Protein AF-A0A0C9UN96-F1 (afdb_monomer)

Mean predicted aligned error: 14.46 Å

Foldseek 3Di:
DDDDDDDDDPPPVLLPLVSVLVVQLVVVCVVVDPPDPVVCVVSSVVSSVPDDPVVSVVSNVSNVLVCVLPVCPDDDFANEDPVLSVQQVVPDPDSPDSDHNVVSVVVVVVVVVVVVVVVVPDPPPDDDDDDDDDDDDD

Organism: Sphaerobolus stellatus (strain SS14) (NCBI:txid990650)

Radius of gyration: 23.02 Å; Cα contacts (8 Å, |Δi|>4): 69; chains: 1; bounding box: 72×44×50 Å

Structure (mmCIF, N/CA/C/O backbone):
data_AF-A0A0C9UN96-F1
#
_entry.id   AF-A0A0C9UN96-F1
#
loop_
_atom_site.group_PDB
_atom_site.id
_atom_site.type_symbol
_atom_site.label_atom_id
_atom_site.label_alt_id
_atom_site.label_comp_id
_atom_site.label_asym_id
_atom_site.label_entity_id
_atom_site.label_seq_id
_atom_site.pdbx_PDB_ins_code
_atom_site.Cartn_x
_atom_site.Cartn_y
_atom_site.Cartn_z
_atom_site.occupancy
_atom_site.B_iso_or_equiv
_atom_site.auth_seq_id
_atom_site.auth_comp_id
_atom_site.auth_asym_id
_atom_site.auth_atom_id
_atom_site.pdbx_PDB_model_num
ATOM 1 N N . LYS A 1 1 ? -27.060 -13.828 -6.734 1.00 53.88 1 LYS A N 1
ATOM 2 C CA . LYS A 1 1 ? -25.833 -14.666 -6.722 1.00 53.88 1 LYS A CA 1
ATOM 3 C C . LYS A 1 1 ? -25.112 -14.444 -8.045 1.00 53.88 1 LYS A C 1
ATOM 5 O O . LYS A 1 1 ? -25.730 -14.667 -9.072 1.00 53.88 1 LYS A O 1
ATOM 10 N N . GLY A 1 2 ? -23.883 -13.931 -8.007 1.00 81.44 2 GLY A N 1
ATOM 11 C CA . GLY A 1 2 ? -23.118 -13.503 -9.188 1.00 81.44 2 GLY A CA 1
ATOM 12 C C . GLY A 1 2 ? -21.953 -12.604 -8.773 1.00 81.44 2 GLY A C 1
ATOM 13 O O . GLY A 1 2 ? -21.868 -11.463 -9.210 1.00 81.44 2 GLY A O 1
ATOM 14 N N . HIS A 1 3 ? -21.137 -13.067 -7.821 1.00 85.25 3 HIS A N 1
ATOM 15 C CA . HIS A 1 3 ? -20.022 -12.273 -7.306 1.00 85.25 3 HIS A CA 1
ATOM 16 C C . HIS A 1 3 ? -18.851 -12.333 -8.284 1.00 85.25 3 HIS A C 1
ATOM 18 O O . HIS A 1 3 ? -18.485 -13.409 -8.753 1.00 85.25 3 HIS A O 1
ATOM 24 N N . ILE A 1 4 ? -18.267 -11.173 -8.570 1.00 84.62 4 ILE A N 1
ATOM 25 C CA . ILE A 1 4 ? -17.036 -11.072 -9.346 1.00 84.62 4 ILE A CA 1
ATOM 26 C C . ILE A 1 4 ? -15.880 -11.309 -8.375 1.00 84.62 4 ILE A C 1
ATOM 28 O O . ILE A 1 4 ? -15.676 -10.524 -7.450 1.00 84.62 4 ILE A O 1
ATOM 32 N N . CYS A 1 5 ? -15.147 -12.403 -8.569 1.00 83.62 5 CYS A N 1
ATOM 33 C CA . CYS A 1 5 ? -13.956 -12.713 -7.786 1.00 83.62 5 CYS A CA 1
ATOM 34 C C . CYS A 1 5 ? -12.713 -12.166 -8.491 1.00 83.62 5 CYS A C 1
ATOM 36 O O . CYS A 1 5 ? -12.473 -12.468 -9.660 1.00 83.62 5 CYS A O 1
ATOM 38 N N . LEU A 1 6 ? -11.913 -11.385 -7.767 1.00 78.50 6 LEU A N 1
ATOM 39 C CA . LEU A 1 6 ? -10.596 -10.936 -8.211 1.00 78.50 6 LEU A CA 1
ATOM 40 C C . LEU A 1 6 ? -9.548 -11.941 -7.725 1.00 78.50 6 LEU A C 1
ATOM 42 O O . LEU A 1 6 ? -9.416 -12.166 -6.524 1.00 78.50 6 LEU A O 1
ATOM 46 N N . PHE A 1 7 ? -8.806 -12.548 -8.651 1.00 80.94 7 PHE A N 1
ATOM 47 C CA . PHE A 1 7 ? -7.695 -13.437 -8.317 1.00 80.94 7 PHE A CA 1
ATOM 48 C C . PHE A 1 7 ? -6.406 -12.622 -8.209 1.00 80.94 7 PHE A C 1
ATOM 50 O O . PHE A 1 7 ? -5.929 -12.075 -9.202 1.00 80.94 7 PHE A O 1
ATOM 57 N N . LEU A 1 8 ? -5.855 -12.533 -6.998 1.00 78.31 8 LEU A N 1
ATOM 58 C CA . LEU A 1 8 ? -4.610 -11.816 -6.733 1.00 78.31 8 LEU A CA 1
ATOM 59 C C . LEU A 1 8 ? -3.406 -12.779 -6.751 1.00 78.31 8 LEU A C 1
ATOM 61 O O . LEU A 1 8 ? -3.513 -13.899 -6.241 1.00 78.31 8 LEU A O 1
ATOM 65 N N . PRO A 1 9 ? -2.253 -12.370 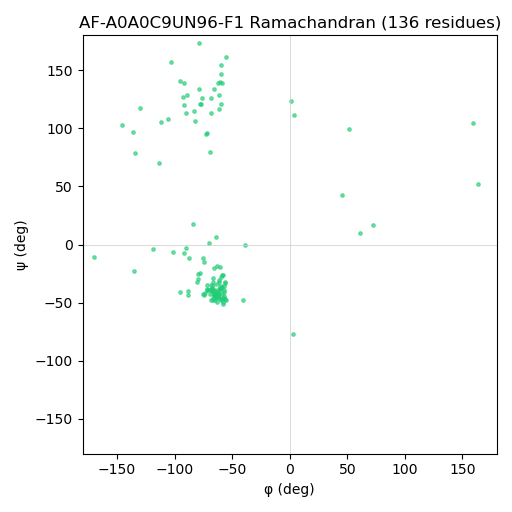-7.311 1.00 73.69 9 PRO A N 1
ATOM 66 C CA . PRO A 1 9 ? -1.033 -13.171 -7.292 1.00 73.69 9 PRO A CA 1
ATOM 67 C C . PRO A 1 9 ? -0.545 -13.471 -5.869 1.00 73.69 9 PRO A C 1
ATOM 69 O O . PRO A 1 9 ? -0.537 -12.608 -4.989 1.00 73.69 9 PRO A O 1
ATOM 72 N N . LYS A 1 10 ? -0.080 -14.703 -5.645 1.00 74.75 10 LYS A N 1
ATOM 73 C CA . LYS A 1 10 ? 0.450 -15.131 -4.345 1.00 74.75 10 LYS A CA 1
ATOM 74 C C . LYS A 1 10 ? 1.741 -14.363 -4.018 1.00 74.75 10 LYS A C 1
ATOM 76 O O . LYS A 1 10 ? 2.630 -14.302 -4.857 1.00 74.75 10 LYS A O 1
ATOM 81 N N . PHE A 1 11 ? 1.850 -13.852 -2.787 1.00 76.94 11 PHE A N 1
ATOM 82 C CA . PHE A 1 11 ? 2.995 -13.083 -2.254 1.00 76.94 11 PHE A CA 1
ATOM 83 C C . PHE A 1 11 ? 3.180 -11.653 -2.785 1.00 76.94 11 PHE A C 1
ATOM 85 O O . PHE A 1 11 ? 4.234 -11.062 -2.564 1.00 76.94 11 PHE A O 1
ATOM 92 N N . HIS A 1 12 ? 2.151 -11.072 -3.401 1.00 75.06 12 HIS A N 1
ATOM 93 C CA . HIS A 1 12 ? 2.162 -9.681 -3.853 1.00 75.06 12 HIS A CA 1
ATOM 94 C C . HIS A 1 12 ? 1.159 -8.838 -3.060 1.00 75.06 12 HIS A C 1
ATOM 96 O O . HIS A 1 12 ? 0.118 -8.436 -3.578 1.00 75.06 12 HIS A O 1
ATOM 102 N N . CYS A 1 13 ? 1.443 -8.585 -1.778 1.00 78.94 13 CYS A N 1
ATOM 103 C CA . CYS A 1 13 ? 0.556 -7.786 -0.921 1.00 78.94 13 CYS A CA 1
ATOM 104 C C . CYS A 1 13 ? 0.406 -6.333 -1.407 1.00 78.94 13 CYS A C 1
ATOM 106 O O . CYS A 1 13 ? -0.572 -5.669 -1.080 1.00 78.94 13 CYS A O 1
ATOM 108 N N . GLU A 1 14 ? 1.314 -5.841 -2.255 1.00 79.19 14 GLU A N 1
ATOM 109 C CA . GLU A 1 14 ? 1.184 -4.554 -2.942 1.00 79.19 14 GLU A CA 1
ATOM 110 C C . GLU A 1 14 ? 0.021 -4.503 -3.946 1.00 79.19 14 GLU A C 1
ATOM 112 O O . GLU A 1 14 ? -0.439 -3.412 -4.299 1.00 79.19 14 GLU A O 1
ATOM 117 N N . LEU A 1 15 ? -0.452 -5.670 -4.397 1.00 82.69 15 LEU A N 1
ATOM 118 C CA . LEU A 1 15 ? -1.588 -5.823 -5.302 1.00 82.69 15 LEU A CA 1
ATOM 119 C C . LEU A 1 15 ? -2.923 -5.962 -4.570 1.00 82.69 15 LEU A C 1
ATOM 121 O O . LEU A 1 15 ? -3.956 -5.994 -5.232 1.00 82.69 15 LEU A O 1
ATOM 125 N N . ASP A 1 16 ? -2.929 -5.994 -3.237 1.00 87.94 16 ASP A N 1
ATOM 126 C CA . ASP A 1 16 ? -4.154 -6.082 -2.451 1.00 87.94 16 ASP A CA 1
ATOM 127 C C . ASP A 1 16 ? -4.484 -4.732 -1.783 1.00 87.94 16 ASP A C 1
ATOM 129 O O . ASP A 1 16 ? -3.812 -4.319 -0.830 1.00 87.94 16 ASP A O 1
ATOM 133 N N . PRO A 1 17 ? -5.521 -4.008 -2.251 1.00 86.88 17 PRO A N 1
ATOM 134 C CA . PRO A 1 17 ? -5.939 -2.758 -1.627 1.00 86.88 17 PRO A CA 1
ATOM 135 C C . PRO A 1 17 ? -6.320 -2.919 -0.148 1.00 86.88 17 PRO A C 1
ATOM 137 O O . PRO A 1 17 ? -6.199 -1.947 0.603 1.00 86.88 17 PRO A O 1
ATOM 140 N N . ILE A 1 18 ? -6.762 -4.107 0.292 1.00 89.94 18 ILE A N 1
ATOM 141 C CA . ILE A 1 18 ? -7.176 -4.322 1.686 1.00 89.94 18 ILE A CA 1
ATOM 142 C C . ILE A 1 18 ? -5.986 -4.257 2.643 1.00 89.94 18 ILE A C 1
ATOM 144 O O . ILE A 1 18 ? -6.109 -3.699 3.732 1.00 89.94 18 ILE A O 1
ATOM 148 N N . GLU A 1 19 ? -4.812 -4.726 2.213 1.00 91.06 19 GLU A N 1
ATOM 149 C CA . GLU A 1 19 ? -3.581 -4.673 3.004 1.00 91.06 19 GLU A CA 1
ATOM 150 C C . GLU A 1 19 ? -3.127 -3.221 3.208 1.00 91.06 19 GLU A C 1
ATOM 152 O O . GLU A 1 19 ? -2.625 -2.858 4.272 1.00 91.06 19 GLU A O 1
ATOM 157 N N . MET A 1 20 ? -3.383 -2.336 2.235 1.00 90.31 20 MET A N 1
ATOM 158 C CA . MET A 1 20 ? -3.113 -0.901 2.390 1.00 90.31 20 MET A CA 1
ATOM 159 C C . MET A 1 20 ? -4.054 -0.232 3.395 1.00 90.31 20 MET A C 1
ATOM 161 O O . MET A 1 20 ? -3.604 0.572 4.215 1.00 90.31 20 MET A O 1
ATOM 165 N N . VAL A 1 21 ? -5.348 -0.562 3.347 1.00 91.50 21 VAL A N 1
ATOM 166 C CA . VAL A 1 21 ? -6.334 -0.063 4.321 1.00 91.50 21 VAL A CA 1
ATOM 167 C C . VAL A 1 21 ? -5.981 -0.557 5.719 1.00 91.50 21 VAL A C 1
ATOM 169 O O . VAL A 1 21 ? -5.948 0.229 6.665 1.00 91.50 21 VAL A O 1
ATOM 172 N N . ARG A 1 22 ? -5.631 -1.838 5.839 1.00 90.38 22 ARG A N 1
ATOM 173 C CA . ARG A 1 22 ? -5.183 -2.440 7.089 1.00 90.38 22 ARG A CA 1
ATOM 174 C C . ARG A 1 22 ? -3.934 -1.750 7.636 1.00 90.38 22 ARG A C 1
ATOM 176 O O . ARG A 1 22 ? -3.928 -1.373 8.802 1.00 90.38 22 ARG A O 1
ATOM 183 N N . GLY A 1 23 ? -2.918 -1.515 6.807 1.00 90.69 23 GLY A N 1
ATOM 184 C CA . GLY A 1 23 ? -1.712 -0.789 7.216 1.00 90.69 23 GLY A CA 1
ATOM 185 C C . GLY A 1 23 ? -2.007 0.640 7.687 1.00 90.69 23 GLY A C 1
ATOM 186 O O . GLY A 1 23 ? -1.429 1.101 8.669 1.00 90.69 23 GLY A O 1
ATOM 187 N N . CYS A 1 24 ? -2.957 1.330 7.045 1.00 89.50 24 CYS A N 1
ATOM 188 C CA . CYS A 1 24 ? -3.427 2.642 7.495 1.00 89.50 24 CYS A CA 1
ATOM 189 C C . CYS A 1 24 ? -4.104 2.564 8.872 1.00 89.50 24 CYS A C 1
ATOM 191 O O . CYS A 1 24 ? -3.844 3.400 9.738 1.00 89.50 24 CYS A O 1
ATOM 193 N N . ALA A 1 25 ? -4.936 1.546 9.096 1.00 89.25 25 ALA A N 1
ATOM 194 C CA . ALA A 1 25 ? -5.604 1.337 10.375 1.00 89.25 25 ALA A CA 1
ATOM 195 C C . ALA A 1 25 ? -4.617 0.963 11.492 1.00 89.25 25 ALA A C 1
ATOM 197 O O . ALA A 1 25 ? -4.724 1.460 12.610 1.00 89.25 25 ALA A O 1
ATOM 198 N N . GLU A 1 26 ? -3.616 0.134 11.195 1.00 88.31 26 GLU A N 1
ATOM 199 C CA . GLU A 1 26 ? -2.547 -0.213 12.135 1.00 88.31 26 GLU A CA 1
ATOM 200 C C . GLU A 1 26 ? -1.685 1.005 12.488 1.00 88.31 26 GLU A C 1
ATOM 202 O O . GLU A 1 26 ? -1.342 1.189 13.659 1.00 88.31 26 GLU A O 1
ATOM 207 N N . TYR A 1 27 ? -1.402 1.875 11.514 1.00 89.69 27 TYR A N 1
ATOM 208 C CA . TYR A 1 27 ? -0.731 3.150 11.756 1.00 89.69 27 TYR A CA 1
ATOM 209 C C . TYR A 1 27 ? -1.569 4.065 12.657 1.00 89.69 27 TYR A C 1
ATOM 211 O O . TYR A 1 27 ? -1.068 4.520 13.684 1.00 89.69 27 TYR A O 1
ATOM 219 N N . GLY A 1 28 ? -2.857 4.256 12.349 1.00 87.81 28 GLY A N 1
ATOM 220 C CA . GLY A 1 28 ? -3.775 5.023 13.197 1.00 87.81 28 GLY A CA 1
ATOM 221 C C . GLY A 1 28 ? -3.858 4.459 14.616 1.00 87.81 28 GLY A C 1
ATOM 222 O O . GLY A 1 28 ? -3.781 5.203 15.591 1.00 87.81 28 GLY A O 1
ATOM 223 N N . ARG A 1 29 ? -3.890 3.128 14.749 1.00 87.38 29 ARG A N 1
ATOM 224 C CA . ARG A 1 29 ? -3.852 2.458 16.051 1.00 87.38 29 ARG A CA 1
ATOM 225 C C . ARG A 1 29 ? -2.563 2.791 16.785 1.00 87.38 29 ARG A C 1
ATOM 227 O O . ARG A 1 29 ? -2.636 3.114 17.959 1.00 87.38 29 ARG A O 1
ATOM 234 N N . SER A 1 30 ? -1.403 2.734 16.129 1.00 87.19 30 SER A N 1
ATOM 235 C CA . SER A 1 30 ? -0.106 3.005 16.770 1.00 87.19 30 SER A CA 1
ATOM 236 C C . SER A 1 30 ? 0.001 4.411 17.367 1.00 87.19 30 SER A C 1
ATOM 238 O O . SER A 1 30 ? 0.691 4.584 18.366 1.00 87.19 30 SER A O 1
ATOM 240 N N . LEU A 1 31 ? -0.723 5.386 16.808 1.00 87.31 31 LEU A N 1
ATOM 241 C CA . LEU A 1 31 ? -0.740 6.766 17.296 1.00 87.31 31 LEU A CA 1
ATOM 242 C C . LEU A 1 31 ? -1.620 6.963 18.540 1.00 87.31 31 LEU A C 1
ATOM 244 O O . LEU A 1 31 ? -1.397 7.906 19.290 1.00 87.31 31 LEU A O 1
ATOM 248 N N . VAL A 1 32 ? -2.619 6.099 18.751 1.00 83.56 32 VAL A N 1
ATOM 249 C CA . VAL A 1 32 ? -3.671 6.269 19.779 1.00 83.56 32 VAL A CA 1
ATOM 250 C C . VAL A 1 32 ? -3.662 5.129 20.818 1.00 83.56 32 VAL A C 1
ATOM 252 O O . VAL A 1 32 ? -4.437 5.114 21.765 1.00 83.56 32 VAL A O 1
ATOM 255 N N . SER A 1 33 ? -2.807 4.121 20.640 1.00 79.25 33 SER A N 1
ATOM 256 C CA . SER A 1 33 ? -2.858 2.854 21.377 1.00 79.25 33 SER A CA 1
ATOM 257 C C . SER A 1 33 ? -2.066 2.856 22.684 1.00 79.25 33 SER A C 1
ATOM 259 O O . SER A 1 33 ? -0.844 2.956 22.658 1.00 79.25 33 SER A O 1
ATOM 261 N N . ASP A 1 34 ? -2.727 2.446 23.768 1.00 81.12 34 ASP A N 1
ATOM 262 C CA . ASP A 1 34 ? -2.107 2.098 25.062 1.00 81.12 34 ASP A CA 1
ATOM 263 C C . ASP A 1 34 ? -1.572 0.646 25.143 1.00 81.12 34 ASP A C 1
ATOM 265 O O . ASP A 1 34 ? -1.412 0.088 26.228 1.00 81.12 34 ASP A O 1
ATOM 269 N N . ALA A 1 35 ? -1.379 -0.026 24.003 1.00 78.19 35 ALA A N 1
ATOM 270 C CA . ALA A 1 35 ? -0.915 -1.419 23.872 1.00 78.19 35 ALA A CA 1
ATOM 271 C C . ALA A 1 35 ? -1.812 -2.501 24.525 1.00 78.19 35 ALA A C 1
ATOM 273 O O . ALA A 1 35 ? -1.445 -3.675 24.565 1.00 78.19 35 ALA A O 1
ATOM 274 N N . LYS A 1 36 ? -3.021 -2.144 24.978 1.00 88.81 36 LYS A N 1
ATOM 275 C CA . LYS A 1 36 ? -4.010 -3.071 25.556 1.00 88.81 36 LYS A CA 1
ATOM 276 C C . LYS A 1 36 ? -4.971 -3.622 24.501 1.00 88.81 36 LYS A C 1
ATOM 278 O O . LYS A 1 36 ? -5.490 -2.886 23.663 1.00 88.81 36 LYS A O 1
ATOM 283 N N . PHE A 1 37 ? -5.278 -4.917 24.600 1.00 87.50 37 PHE A N 1
ATOM 284 C CA . PHE A 1 37 ? -6.207 -5.593 23.686 1.00 87.50 37 PHE A CA 1
ATOM 285 C C . PHE A 1 37 ? -7.646 -5.065 23.790 1.00 87.50 37 PHE A C 1
ATOM 287 O O . PHE A 1 37 ? -8.307 -4.878 22.771 1.00 87.50 37 PHE A O 1
ATOM 294 N N . SER A 1 38 ? -8.125 -4.782 25.006 1.00 88.56 38 SER A N 1
ATOM 295 C CA . SER A 1 38 ? -9.472 -4.243 25.241 1.00 88.56 38 SER A CA 1
ATOM 296 C C . SER A 1 38 ? -9.687 -2.913 24.519 1.00 88.56 38 SER A C 1
ATOM 298 O O . SER A 1 38 ?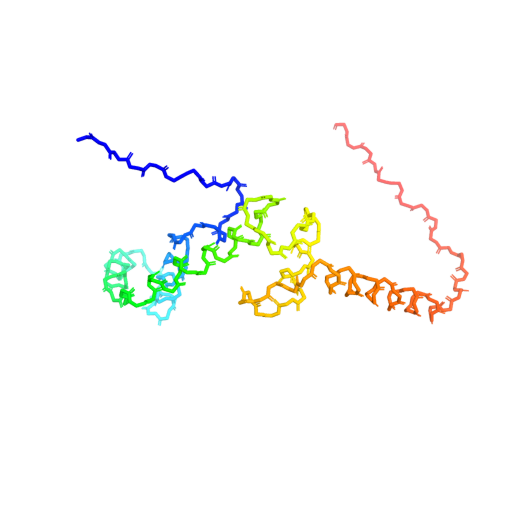 -10.681 -2.748 23.817 1.00 88.56 38 SER A O 1
ATOM 300 N N . THR A 1 39 ? -8.719 -2.003 24.625 1.00 86.94 39 THR A N 1
ATOM 301 C CA . THR A 1 39 ? -8.741 -0.706 23.943 1.00 86.94 39 THR A CA 1
ATOM 302 C C . THR A 1 39 ? -8.651 -0.881 22.427 1.00 86.94 39 THR A C 1
ATOM 304 O O . THR A 1 39 ? -9.425 -0.277 21.689 1.00 86.94 39 THR A O 1
ATOM 307 N N . ALA A 1 40 ? -7.774 -1.767 21.939 1.00 87.31 40 ALA A N 1
ATOM 308 C CA . ALA A 1 40 ? -7.650 -2.045 20.507 1.00 87.31 40 ALA A CA 1
ATOM 309 C C . ALA A 1 40 ? -8.959 -2.569 19.889 1.00 87.31 40 ALA A C 1
ATOM 311 O O . ALA A 1 40 ? -9.303 -2.183 18.773 1.00 87.31 40 ALA A O 1
ATOM 312 N N . LYS A 1 41 ? -9.717 -3.395 20.621 1.00 90.31 41 LYS A N 1
ATOM 313 C CA . LYS A 1 41 ? -11.002 -3.943 20.161 1.00 90.31 41 LYS A CA 1
ATOM 314 C C . LYS A 1 41 ? -12.051 -2.857 19.886 1.00 90.31 41 LYS A C 1
ATOM 316 O O . LYS A 1 41 ? -12.883 -3.044 19.005 1.00 90.31 41 LYS A O 1
ATOM 321 N N . VAL A 1 42 ? -11.999 -1.740 20.614 1.00 90.56 42 VAL A N 1
ATOM 322 C CA . VAL A 1 42 ? -12.900 -0.587 20.430 1.00 90.56 42 VAL A CA 1
ATOM 323 C C . VAL A 1 42 ? -12.352 0.395 19.393 1.00 90.56 42 VAL A C 1
ATOM 325 O O . VAL A 1 42 ? -13.106 0.900 18.568 1.00 90.56 42 VAL A O 1
ATOM 328 N N . LEU A 1 43 ? -11.038 0.633 19.403 1.00 90.44 43 LEU A N 1
ATOM 329 C CA . LEU A 1 43 ? -10.393 1.608 18.522 1.00 90.44 43 LEU A CA 1
ATOM 330 C C . LEU A 1 43 ? -10.358 1.168 17.056 1.00 90.44 43 LEU A C 1
ATOM 332 O O . LEU A 1 43 ? -10.531 2.002 16.175 1.00 90.44 43 LEU A O 1
ATOM 336 N N . ILE A 1 44 ? -10.116 -0.116 16.769 1.00 89.12 44 ILE A N 1
ATOM 337 C CA . ILE A 1 44 ? -9.940 -0.584 15.383 1.00 89.12 44 ILE A CA 1
ATOM 338 C C . ILE A 1 44 ? -11.166 -0.273 14.504 1.00 89.12 44 ILE A C 1
ATOM 340 O O . ILE A 1 44 ? -10.959 0.306 13.438 1.00 89.12 44 ILE A O 1
ATOM 344 N N . PRO A 1 45 ? -12.415 -0.585 14.911 1.00 91.25 45 PRO A N 1
ATOM 345 C CA . PRO A 1 45 ? -13.601 -0.203 14.143 1.00 91.25 45 PRO A CA 1
ATOM 346 C C . PRO A 1 45 ? -13.698 1.307 13.904 1.00 91.25 45 PRO A C 1
ATOM 348 O O . PRO A 1 45 ? -13.879 1.728 12.771 1.00 91.25 45 PRO A O 1
ATOM 351 N N . GLN A 1 46 ? -13.473 2.122 14.939 1.00 91.69 46 GLN A N 1
ATOM 352 C CA . GLN A 1 46 ? -13.536 3.585 14.828 1.00 91.69 46 GLN A CA 1
ATOM 353 C C . GLN A 1 46 ? -12.495 4.138 13.849 1.00 91.69 46 GLN A C 1
ATOM 355 O O . GLN A 1 46 ? -12.785 5.025 13.049 1.00 91.69 46 GLN A O 1
ATOM 360 N N . ILE A 1 47 ? -11.275 3.598 13.893 1.00 91.19 47 ILE A N 1
ATOM 361 C CA . ILE A 1 47 ? -10.204 3.970 12.969 1.00 91.19 47 ILE A CA 1
ATOM 362 C C . ILE A 1 47 ? -10.577 3.567 11.542 1.00 91.19 47 ILE A C 1
ATOM 364 O O . ILE A 1 47 ? -10.391 4.368 10.631 1.00 91.19 47 ILE A O 1
ATOM 368 N N . LEU A 1 48 ? -11.115 2.362 11.336 1.00 89.62 48 LEU A N 1
ATOM 369 C CA . LEU A 1 48 ? -11.568 1.912 10.018 1.00 89.62 48 LEU A CA 1
ATOM 370 C C . LEU A 1 48 ? -12.703 2.787 9.471 1.00 89.62 48 LEU A C 1
ATOM 372 O O . LEU A 1 48 ? -12.645 3.168 8.305 1.00 89.62 48 LEU A O 1
ATOM 376 N N . ASP A 1 49 ? -13.664 3.173 10.310 1.00 91.00 49 ASP A N 1
ATOM 377 C CA . ASP A 1 49 ? -14.767 4.066 9.933 1.00 91.00 49 ASP A CA 1
ATOM 378 C C . ASP A 1 49 ? -14.275 5.486 9.602 1.00 91.00 49 ASP A C 1
ATOM 380 O O . ASP A 1 49 ? -14.857 6.174 8.765 1.00 91.00 49 ASP A O 1
ATOM 384 N N . SER A 1 50 ? -13.166 5.922 10.212 1.00 90.62 50 SER A 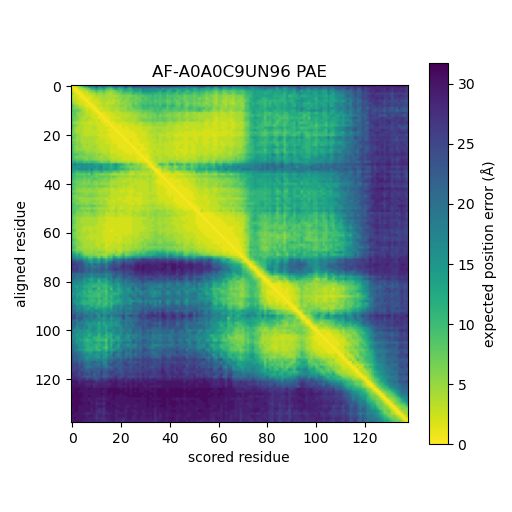N 1
ATOM 385 C CA . SER A 1 50 ? -12.528 7.212 9.910 1.00 90.62 50 SER A CA 1
ATOM 386 C C . SER A 1 50 ? -11.742 7.238 8.594 1.00 90.62 50 SER A C 1
ATOM 388 O O . SER A 1 50 ? -11.335 8.313 8.143 1.00 90.62 50 SER A O 1
ATOM 390 N N . VAL A 1 51 ? -11.497 6.083 7.963 1.00 88.88 51 VAL A N 1
ATOM 391 C CA . VAL A 1 51 ? -10.770 6.032 6.691 1.00 88.88 51 VAL A CA 1
ATOM 392 C C . VAL A 1 51 ? -11.630 6.667 5.602 1.00 88.88 51 VAL A C 1
ATOM 394 O O . VAL A 1 51 ? -12.651 6.123 5.184 1.00 88.88 51 VAL A O 1
ATOM 397 N N . GLU A 1 52 ? -11.181 7.80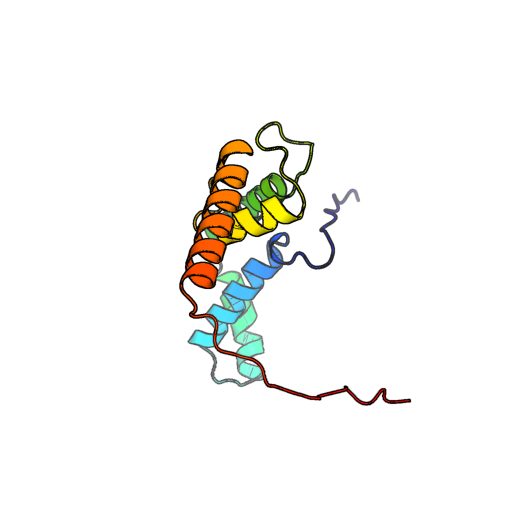6 5.075 1.00 91.94 52 GLU A N 1
ATOM 398 C CA . GLU A 1 52 ? -11.899 8.467 3.992 1.00 91.94 52 GLU A CA 1
ATOM 399 C C . GLU A 1 52 ? -12.044 7.564 2.760 1.00 91.94 52 GLU A C 1
ATOM 401 O O . GLU A 1 52 ? -11.084 6.961 2.267 1.00 91.94 52 GLU A O 1
ATOM 406 N N . THR A 1 53 ? -13.227 7.598 2.144 1.00 92.12 53 THR A N 1
ATOM 407 C CA . THR A 1 53 ? -13.469 6.940 0.849 1.00 92.12 53 THR A CA 1
ATOM 408 C C . THR A 1 53 ? -12.488 7.425 -0.229 1.00 92.12 53 THR A C 1
ATOM 410 O O . THR A 1 53 ? -12.060 6.653 -1.090 1.00 92.12 53 THR A O 1
ATOM 413 N N . SER A 1 54 ? -12.060 8.693 -0.149 1.00 93.00 54 SER A N 1
ATOM 414 C CA . SER A 1 54 ? -11.055 9.287 -1.039 1.00 93.00 54 SER A CA 1
ATOM 415 C C . SER A 1 54 ? -9.712 8.537 -0.983 1.00 93.00 54 SER A C 1
ATOM 417 O O . SER A 1 54 ? -9.037 8.370 -2.007 1.00 93.00 54 SER A O 1
ATOM 419 N N . LEU A 1 55 ? -9.331 8.051 0.204 1.00 91.12 55 LEU A N 1
ATOM 420 C CA . LEU A 1 55 ? -8.100 7.309 0.448 1.00 91.12 55 LEU A CA 1
ATOM 421 C C . LEU A 1 55 ? -8.209 5.879 -0.079 1.00 91.12 55 LEU A C 1
ATOM 423 O O . LEU A 1 55 ? -7.305 5.422 -0.779 1.00 91.12 55 LEU A O 1
ATOM 427 N N . ILE A 1 56 ? -9.352 5.225 0.139 1.00 90.50 56 ILE A N 1
ATOM 428 C CA . ILE A 1 56 ? -9.648 3.898 -0.422 1.00 90.50 56 ILE A CA 1
ATOM 429 C C . ILE A 1 56 ? -9.507 3.931 -1.949 1.00 90.50 56 ILE A C 1
ATOM 431 O O . ILE A 1 56 ? -8.772 3.136 -2.534 1.00 90.50 56 ILE A O 1
ATOM 435 N N . GLN A 1 57 ? -10.096 4.929 -2.614 1.00 92.31 57 GLN A N 1
ATOM 436 C CA . GLN A 1 57 ? -9.950 5.108 -4.064 1.00 92.31 57 GLN A CA 1
ATOM 437 C C . GLN A 1 57 ? -8.495 5.351 -4.503 1.00 92.31 57 GLN A C 1
ATOM 439 O O . GLN A 1 57 ? -8.102 4.985 -5.615 1.00 92.31 57 GLN A O 1
ATOM 444 N N . LYS A 1 58 ? -7.663 6.000 -3.676 1.00 91.06 58 LYS A N 1
ATOM 445 C CA . LYS A 1 58 ? -6.222 6.147 -3.958 1.00 91.06 58 LYS A CA 1
ATOM 446 C C . LYS A 1 58 ? -5.505 4.795 -3.881 1.00 91.06 58 LYS A C 1
ATOM 448 O O . LYS A 1 58 ? -4.642 4.558 -4.726 1.00 91.06 58 LYS A O 1
ATOM 453 N N . PHE A 1 59 ? -5.876 3.912 -2.952 1.00 90.62 59 PHE A N 1
ATOM 454 C CA . PHE A 1 59 ? -5.314 2.560 -2.863 1.00 90.62 59 PHE A CA 1
ATOM 455 C C . PHE A 1 59 ? -5.666 1.710 -4.083 1.00 90.62 59 PHE A C 1
ATOM 457 O O . PHE A 1 59 ? -4.754 1.197 -4.724 1.00 90.62 59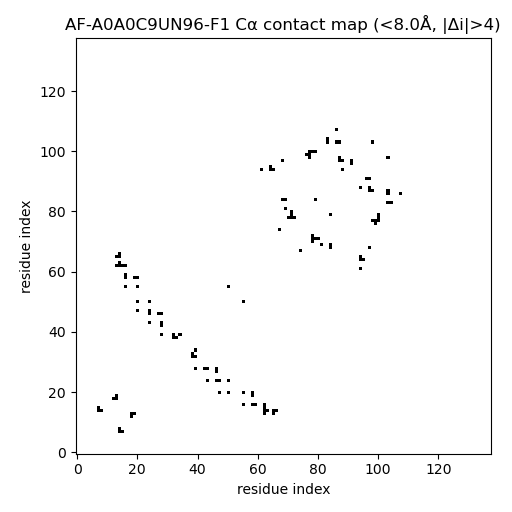 PHE A O 1
ATOM 464 N N . PHE A 1 60 ? -6.930 1.685 -4.513 1.00 89.50 60 PHE A N 1
ATOM 465 C CA . PHE A 1 60 ? -7.318 0.991 -5.751 1.00 89.50 60 PHE A CA 1
ATOM 466 C C . PHE A 1 60 ? -6.545 1.495 -6.976 1.00 89.50 60 PHE A C 1
ATOM 468 O O . PHE A 1 60 ? -6.022 0.705 -7.761 1.00 89.50 60 PHE A O 1
ATOM 475 N N . ARG A 1 61 ? -6.387 2.818 -7.121 1.00 88.31 61 ARG A N 1
ATOM 476 C CA . ARG A 1 61 ? -5.575 3.400 -8.206 1.00 88.31 61 ARG A CA 1
ATOM 477 C C . ARG A 1 61 ? -4.099 3.017 -8.113 1.00 88.31 61 ARG A C 1
ATOM 479 O O . ARG A 1 61 ? -3.442 2.890 -9.143 1.00 88.31 61 ARG A O 1
ATOM 486 N N . LYS A 1 62 ? -3.560 2.866 -6.901 1.00 85.50 62 LYS A N 1
ATOM 487 C CA . LYS A 1 62 ? -2.182 2.417 -6.679 1.00 85.50 62 LYS A CA 1
ATOM 488 C C . LYS A 1 62 ? -2.026 0.950 -7.086 1.00 85.50 62 LYS A C 1
ATOM 490 O O . LYS A 1 62 ? -1.126 0.660 -7.865 1.00 85.50 62 LYS A O 1
ATOM 495 N N . THR A 1 63 ? -2.933 0.072 -6.664 1.00 85.06 63 THR A N 1
ATOM 496 C CA . THR A 1 63 ? -2.980 -1.339 -7.082 1.00 85.06 63 THR A CA 1
ATOM 497 C C . THR A 1 63 ? -3.076 -1.482 -8.596 1.00 85.06 63 THR A C 1
ATOM 499 O O . THR A 1 63 ? -2.274 -2.194 -9.187 1.00 85.06 63 THR A O 1
ATOM 502 N N . TRP A 1 64 ? -3.969 -0.735 -9.252 1.00 82.62 64 TRP A N 1
ATOM 503 C CA . TRP A 1 64 ? -4.100 -0.762 -10.714 1.00 82.62 64 TRP A CA 1
ATOM 504 C C . TRP A 1 64 ? -2.791 -0.417 -11.434 1.00 82.62 64 TRP A C 1
ATOM 506 O O . TRP A 1 64 ? -2.456 -0.989 -12.465 1.00 82.62 64 TRP A O 1
ATOM 516 N N . ARG A 1 65 ? -1.998 0.496 -10.866 1.00 77.75 65 ARG A N 1
ATOM 517 C CA . ARG A 1 65 ? -0.685 0.853 -11.416 1.00 77.75 65 ARG A CA 1
ATOM 518 C C . ARG A 1 65 ? 0.355 -0.237 -11.223 1.00 77.75 65 ARG A C 1
ATOM 520 O O . ARG A 1 65 ? 1.187 -0.404 -12.104 1.00 77.75 65 ARG A O 1
ATOM 527 N N . TYR A 1 66 ? 0.309 -0.966 -10.111 1.00 75.50 66 TYR A N 1
ATOM 528 C CA . TYR A 1 66 ? 1.141 -2.156 -9.951 1.00 75.50 66 TYR A CA 1
ATOM 529 C C . TYR A 1 66 ? 0.717 -3.257 -10.921 1.00 75.50 66 TYR A C 1
ATOM 531 O O . TYR A 1 66 ? 1.581 -3.864 -11.534 1.00 75.50 66 TYR A O 1
ATOM 539 N N . ILE A 1 67 ? -0.582 -3.467 -11.142 1.00 77.69 67 ILE A N 1
ATOM 540 C CA . ILE A 1 67 ? -1.057 -4.417 -12.158 1.00 77.69 67 ILE A CA 1
ATOM 541 C C . ILE A 1 67 ? -0.507 -4.019 -13.531 1.00 77.69 67 ILE A C 1
ATOM 543 O O . ILE A 1 67 ? 0.174 -4.820 -14.152 1.00 77.69 67 ILE A O 1
ATOM 547 N N . ASN A 1 68 ? -0.665 -2.758 -13.943 1.00 74.06 68 ASN A N 1
ATOM 548 C CA . ASN A 1 68 ? -0.087 -2.255 -15.196 1.00 74.06 68 ASN A CA 1
ATOM 549 C C . ASN A 1 68 ? 1.448 -2.375 -15.267 1.00 74.06 68 ASN A C 1
ATOM 551 O O . ASN A 1 68 ? 2.006 -2.405 -16.358 1.00 74.06 68 ASN A O 1
ATOM 555 N N . ALA A 1 69 ? 2.141 -2.381 -14.125 1.00 67.38 69 ALA A N 1
ATOM 556 C CA . ALA A 1 69 ? 3.588 -2.562 -14.051 1.00 67.38 69 ALA A CA 1
ATOM 557 C C . ALA A 1 69 ? 4.013 -4.011 -14.298 1.00 67.38 69 ALA A C 1
ATOM 559 O O . ALA A 1 69 ? 5.016 -4.250 -14.965 1.00 67.38 69 ALA A O 1
ATOM 560 N N . TYR A 1 70 ? 3.277 -4.945 -13.693 1.00 66.50 70 TYR A N 1
ATOM 561 C CA . TYR A 1 70 ? 3.532 -6.383 -13.736 1.00 66.50 70 TYR A CA 1
ATOM 562 C C . TYR A 1 70 ? 2.876 -7.071 -14.931 1.00 66.50 70 TYR A C 1
ATOM 564 O O . TYR A 1 70 ? 3.158 -8.237 -15.188 1.00 66.50 70 TYR A O 1
ATOM 572 N N . ASP A 1 71 ? 1.984 -6.389 -15.642 1.00 66.31 71 ASP A N 1
ATOM 573 C CA . ASP A 1 71 ? 1.336 -6.928 -16.824 1.00 66.31 71 ASP A CA 1
ATOM 574 C C . ASP A 1 71 ? 2.341 -7.008 -17.979 1.00 66.31 71 ASP A C 1
ATOM 576 O O . ASP A 1 71 ? 2.628 -6.045 -18.693 1.00 66.31 71 ASP A O 1
ATOM 580 N N . TYR A 1 72 ? 2.905 -8.205 -18.111 1.00 54.44 72 TYR A N 1
ATOM 581 C CA . TYR A 1 72 ? 3.930 -8.585 -19.071 1.00 54.44 72 TYR A CA 1
ATOM 582 C C . TYR A 1 72 ? 3.444 -8.657 -20.524 1.00 54.44 72 TYR A C 1
ATOM 584 O O . TYR A 1 72 ? 4.244 -8.970 -21.406 1.00 54.44 72 TYR A O 1
ATOM 592 N N . GLY A 1 73 ? 2.174 -8.347 -20.814 1.00 51.28 73 GLY A N 1
ATOM 593 C CA . GLY A 1 73 ? 1.688 -8.434 -22.191 1.00 51.28 73 GLY A CA 1
ATOM 594 C C . GLY A 1 73 ? 0.318 -7.851 -22.532 1.00 51.28 73 GLY A C 1
ATOM 595 O O . GLY A 1 73 ? 0.051 -7.743 -23.726 1.00 51.28 73 GLY A O 1
ATOM 596 N N . ALA A 1 74 ? -0.549 -7.458 -21.589 1.00 45.47 74 ALA A N 1
ATOM 597 C CA . ALA A 1 74 ? -1.927 -7.077 -21.943 1.00 45.47 74 ALA A CA 1
ATOM 598 C C . ALA A 1 74 ? -2.209 -5.563 -22.006 1.00 45.47 74 ALA A C 1
ATOM 600 O O . ALA A 1 74 ? -3.253 -5.172 -22.533 1.00 45.47 74 ALA A O 1
ATOM 601 N N . CYS A 1 75 ? -1.269 -4.689 -21.618 1.00 36.09 75 CYS A N 1
ATOM 602 C CA . CYS A 1 75 ? -1.379 -3.252 -21.886 1.00 36.09 75 CYS A CA 1
ATOM 603 C C . CYS A 1 75 ? -0.099 -2.675 -22.519 1.00 36.09 75 CYS A C 1
ATOM 605 O O . CYS A 1 75 ? 0.978 -2.665 -21.929 1.00 36.09 75 CYS A O 1
ATOM 607 N N . PHE A 1 76 ? -0.279 -2.185 -23.747 1.00 42.06 76 PHE A N 1
ATOM 608 C CA . PHE A 1 76 ? 0.621 -1.714 -24.814 1.00 42.06 76 PHE A CA 1
ATOM 609 C C . PHE A 1 76 ? 1.893 -0.898 -24.469 1.00 42.06 76 PHE A C 1
ATOM 611 O O . PHE A 1 76 ? 2.610 -0.500 -25.381 1.00 42.06 76 PHE A O 1
ATOM 618 N N . VAL A 1 77 ? 2.211 -0.592 -23.209 1.00 48.03 77 VAL A N 1
ATOM 619 C CA . VAL A 1 77 ? 3.136 0.516 -22.917 1.00 48.03 77 VAL A CA 1
ATOM 620 C C . VAL A 1 77 ? 4.595 0.086 -22.725 1.00 48.03 77 VAL A C 1
ATOM 622 O O . VAL A 1 77 ? 5.459 0.778 -23.253 1.00 48.03 77 VAL A O 1
ATOM 625 N N . ASN A 1 78 ? 4.916 -1.033 -22.049 1.00 52.53 78 ASN A N 1
ATOM 626 C CA . ASN A 1 78 ? 6.311 -1.242 -21.607 1.00 52.53 78 ASN A CA 1
ATOM 627 C C . ASN A 1 78 ? 6.964 -2.622 -21.814 1.00 52.53 78 ASN A C 1
ATOM 629 O O . ASN A 1 78 ? 8.189 -2.635 -21.858 1.00 52.53 78 ASN A O 1
ATOM 633 N N . GLY A 1 79 ? 6.242 -3.745 -21.951 1.00 58.25 79 GLY A N 1
ATOM 634 C CA . GLY A 1 79 ? 6.835 -5.054 -22.319 1.00 58.25 79 GLY A CA 1
ATOM 635 C C . GLY A 1 79 ? 8.126 -5.438 -21.568 1.00 58.25 79 GLY A C 1
ATOM 636 O O . GLY A 1 79 ? 9.107 -5.838 -22.191 1.00 58.25 79 GL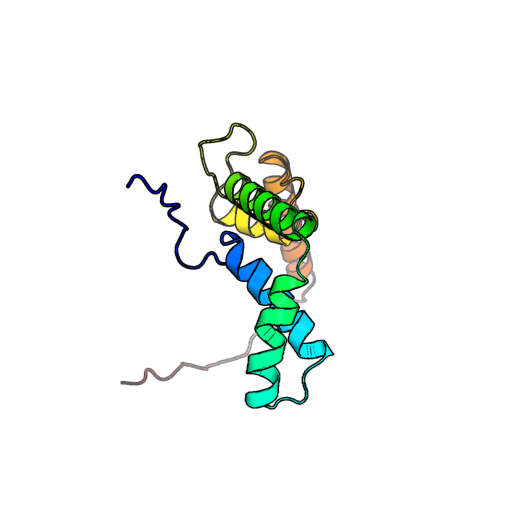Y A O 1
ATOM 637 N N . LEU A 1 80 ? 8.165 -5.208 -20.252 1.00 62.56 80 LEU A N 1
ATOM 638 C CA . LEU A 1 80 ? 9.349 -5.436 -19.410 1.00 62.56 80 LEU A CA 1
ATOM 639 C C . LEU A 1 80 ? 9.497 -6.933 -19.086 1.00 62.56 80 LEU A C 1
ATOM 641 O O . LEU A 1 80 ? 8.624 -7.703 -19.418 1.00 62.56 80 LEU A O 1
ATOM 645 N N . ASP A 1 81 ? 10.569 -7.381 -18.440 1.00 66.75 81 ASP A N 1
ATOM 646 C CA . ASP A 1 81 ? 10.704 -8.742 -17.865 1.00 66.75 81 ASP A CA 1
ATOM 647 C C . ASP A 1 81 ? 10.512 -8.730 -16.328 1.00 66.75 81 ASP A C 1
ATOM 649 O O . ASP A 1 81 ? 10.726 -7.671 -15.713 1.00 66.75 81 ASP A O 1
ATOM 653 N N . PRO A 1 82 ? 10.134 -9.860 -15.676 1.00 66.56 82 PRO A N 1
ATOM 654 C CA . PRO A 1 82 ? 10.439 -10.224 -14.297 1.00 66.56 82 PRO A CA 1
ATOM 655 C C . PRO A 1 82 ? 11.216 -9.218 -13.453 1.00 66.56 82 PRO A C 1
ATOM 657 O O . PRO A 1 82 ? 10.772 -8.471 -12.574 1.00 66.56 82 PRO A O 1
ATOM 660 N N . GLN A 1 83 ? 12.493 -9.257 -13.803 1.00 71.75 83 GLN A N 1
ATOM 661 C CA . GLN A 1 83 ? 13.606 -8.647 -13.114 1.00 71.75 83 GLN A CA 1
ATOM 662 C C . GLN A 1 83 ? 13.698 -7.156 -13.426 1.00 71.75 83 GLN A C 1
ATOM 664 O O . GLN A 1 83 ? 14.140 -6.368 -12.588 1.00 71.75 83 GLN A O 1
ATOM 669 N N . GLN A 1 84 ? 13.261 -6.757 -14.621 1.00 73.31 84 GLN A N 1
ATOM 670 C CA . GLN A 1 84 ? 13.259 -5.367 -15.063 1.00 73.31 84 GLN A CA 1
ATOM 671 C C . GLN A 1 84 ? 12.180 -4.561 -14.339 1.00 73.31 84 GLN A C 1
ATOM 673 O O . GLN A 1 84 ? 12.446 -3.429 -13.939 1.00 73.31 84 GLN A O 1
ATOM 678 N N . VAL A 1 85 ? 11.004 -5.146 -14.088 1.00 69.69 85 VAL A N 1
ATOM 679 C CA . VAL A 1 85 ? 9.949 -4.503 -13.285 1.00 69.69 85 VAL A CA 1
ATOM 680 C C . VAL A 1 85 ? 10.398 -4.357 -11.838 1.00 69.69 85 VAL A C 1
ATOM 682 O O . VAL A 1 85 ? 10.351 -3.253 -11.302 1.00 69.69 85 VAL A O 1
ATOM 685 N N . ALA A 1 86 ? 10.935 -5.416 -11.223 1.00 72.50 86 ALA A N 1
ATOM 686 C CA . ALA A 1 86 ? 11.473 -5.340 -9.862 1.00 72.50 86 ALA A CA 1
ATOM 687 C C . ALA A 1 86 ? 12.573 -4.266 -9.729 1.00 72.50 86 ALA A C 1
ATOM 689 O O . ALA A 1 86 ? 12.630 -3.519 -8.747 1.00 72.50 86 ALA A O 1
ATOM 690 N N . PHE A 1 87 ? 13.432 -4.141 -10.745 1.00 75.62 87 PHE A N 1
ATOM 691 C CA . PHE A 1 87 ? 14.437 -3.084 -10.817 1.00 75.62 87 PHE A CA 1
ATOM 692 C C . PHE A 1 87 ? 13.815 -1.691 -10.972 1.00 75.62 87 PHE A C 1
ATOM 694 O O . PHE A 1 87 ? 14.202 -0.763 -10.257 1.00 75.62 87 PHE A O 1
ATOM 701 N N . ALA A 1 88 ? 12.842 -1.538 -11.870 1.00 72.31 88 ALA A N 1
ATOM 702 C CA . ALA A 1 88 ? 12.160 -0.275 -12.117 1.00 72.31 88 ALA A CA 1
ATOM 703 C C . ALA A 1 88 ? 11.405 0.209 -10.870 1.00 72.31 88 ALA A C 1
ATOM 705 O O . ALA A 1 88 ? 11.578 1.355 -10.464 1.00 72.31 88 ALA A O 1
ATOM 706 N N . VAL A 1 89 ? 10.669 -0.671 -10.188 1.00 70.12 89 VAL A N 1
ATOM 707 C CA . VAL A 1 89 ? 9.972 -0.377 -8.922 1.00 70.12 89 VAL A CA 1
ATOM 708 C C . VAL A 1 89 ? 10.941 0.149 -7.853 1.00 70.12 89 VAL A C 1
ATOM 710 O O . VAL A 1 89 ? 10.569 1.005 -7.055 1.00 70.12 89 VAL A O 1
ATOM 713 N N . LYS A 1 90 ? 12.197 -0.316 -7.853 1.00 74.81 90 LYS A N 1
ATOM 714 C CA . LYS A 1 90 ? 13.229 0.114 -6.898 1.00 74.81 90 LYS A CA 1
ATOM 715 C C . LYS A 1 90 ? 13.888 1.453 -7.255 1.00 74.81 90 LYS A C 1
ATOM 717 O O . LYS A 1 90 ? 14.328 2.167 -6.356 1.00 74.81 90 LYS A O 1
ATOM 722 N N . ILE A 1 91 ? 14.023 1.772 -8.543 1.00 73.56 91 ILE A N 1
ATOM 723 C CA . ILE A 1 91 ? 14.708 2.983 -9.033 1.00 73.56 91 ILE A CA 1
ATOM 724 C C . ILE A 1 91 ? 13.742 4.165 -9.135 1.00 73.56 91 ILE A C 1
ATOM 726 O O . ILE A 1 91 ? 14.079 5.284 -8.745 1.00 73.56 91 ILE A O 1
ATOM 730 N N . TYR A 1 92 ? 12.540 3.929 -9.658 1.00 67.81 92 TYR A N 1
ATOM 731 C CA . TYR A 1 92 ? 11.541 4.970 -9.835 1.00 67.81 92 TYR A CA 1
ATOM 732 C C . TYR A 1 92 ? 10.803 5.195 -8.516 1.00 67.81 92 TYR A C 1
ATOM 734 O O . TYR A 1 92 ? 9.939 4.423 -8.116 1.00 67.81 92 TYR A O 1
ATOM 742 N N . ARG A 1 93 ? 11.111 6.316 -7.853 1.00 57.19 93 ARG A N 1
ATOM 743 C CA . ARG A 1 93 ? 10.420 6.768 -6.628 1.00 57.19 93 ARG A CA 1
ATOM 744 C C . ARG A 1 93 ? 8.922 7.029 -6.823 1.00 57.19 93 ARG A C 1
ATOM 746 O O . ARG A 1 93 ? 8.171 7.093 -5.857 1.00 57.19 93 ARG A O 1
ATOM 753 N N . SER A 1 94 ? 8.498 7.211 -8.070 1.00 53.56 94 SER A N 1
ATOM 754 C CA . SER A 1 94 ? 7.122 7.475 -8.465 1.00 53.56 94 SER A CA 1
ATOM 755 C C . SER A 1 94 ? 6.587 6.272 -9.238 1.00 53.56 94 SER A C 1
ATOM 757 O O . SER A 1 94 ? 6.855 6.117 -10.426 1.00 53.56 94 SER A O 1
ATOM 759 N N . HIS A 1 95 ? 5.730 5.472 -8.600 1.00 51.62 95 HIS A N 1
ATOM 760 C CA . HIS A 1 95 ? 4.942 4.425 -9.270 1.00 51.62 95 HIS A CA 1
ATOM 761 C C . HIS A 1 95 ? 3.933 4.987 -10.300 1.00 51.62 95 HIS A C 1
ATOM 763 O O . HIS A 1 95 ? 3.073 4.258 -10.786 1.00 51.62 95 HIS A O 1
ATOM 769 N N . ARG A 1 96 ? 3.952 6.302 -10.588 1.00 51.56 96 ARG A N 1
ATOM 770 C CA . ARG A 1 96 ? 3.070 6.929 -11.584 1.00 51.56 96 ARG A CA 1
ATOM 771 C C . ARG A 1 96 ? 3.559 6.727 -13.018 1.00 51.56 96 ARG A C 1
ATOM 773 O O . ARG A 1 96 ? 2.732 6.775 -13.918 1.00 51.56 96 ARG A O 1
ATOM 780 N N . GLN A 1 97 ? 4.859 6.523 -13.216 1.00 58.50 97 GLN A N 1
ATOM 781 C CA . GLN A 1 97 ? 5.470 6.289 -14.522 1.00 58.50 97 GLN A CA 1
ATOM 782 C C . GLN A 1 97 ? 6.624 5.313 -14.335 1.00 58.50 97 GLN A C 1
ATOM 784 O O . GLN A 1 97 ? 7.694 5.679 -13.855 1.00 58.50 97 GLN A O 1
ATOM 789 N N . ILE A 1 98 ? 6.384 4.060 -14.696 1.00 61.91 98 ILE A N 1
ATOM 790 C CA . ILE A 1 98 ? 7.479 3.143 -14.985 1.00 61.91 98 ILE A CA 1
ATOM 791 C C . ILE A 1 98 ? 7.955 3.532 -16.374 1.00 61.91 98 ILE A C 1
ATOM 793 O O . ILE A 1 98 ? 7.143 3.590 -17.300 1.00 61.91 98 ILE A O 1
ATOM 797 N N . GLY A 1 99 ? 9.232 3.898 -16.471 1.00 65.31 99 GLY A N 1
ATOM 798 C CA . GLY A 1 99 ? 9.831 4.324 -17.728 1.00 65.31 99 GLY A CA 1
ATOM 799 C C . GLY A 1 99 ? 9.657 3.284 -18.833 1.00 65.31 99 GLY A C 1
ATOM 800 O O . GLY A 1 99 ? 9.397 2.107 -18.570 1.00 65.31 99 GLY A O 1
ATOM 801 N N . THR A 1 100 ? 9.825 3.726 -20.074 1.00 70.44 100 THR A N 1
ATOM 802 C CA . THR A 1 100 ? 9.747 2.840 -21.246 1.00 70.44 100 THR A CA 1
ATOM 803 C C . THR A 1 100 ? 10.809 1.740 -21.139 1.00 70.44 100 THR A C 1
ATOM 805 O O . THR A 1 100 ? 11.862 1.970 -20.541 1.00 70.44 100 THR A O 1
ATOM 808 N N . LEU A 1 101 ? 10.610 0.574 -21.769 1.00 71.94 101 LEU A N 1
ATOM 809 C CA . LEU A 1 101 ? 11.595 -0.527 -21.816 1.00 71.94 101 LEU A CA 1
ATOM 810 C C . LEU A 1 101 ? 13.041 -0.041 -22.014 1.00 71.94 101 LEU A C 1
ATOM 812 O O . LEU A 1 101 ? 13.953 -0.409 -21.274 1.00 71.94 101 LEU A O 1
ATOM 816 N N . LYS A 1 102 ? 13.237 0.861 -22.982 1.00 72.62 102 LYS A N 1
ATOM 817 C CA . LYS A 1 102 ? 14.540 1.451 -23.322 1.00 72.62 102 LYS A CA 1
ATOM 818 C C . LYS A 1 102 ? 15.168 2.228 -22.159 1.00 72.62 102 LYS A C 1
ATOM 820 O O . LYS A 1 102 ? 16.382 2.190 -21.970 1.00 72.62 102 LYS A O 1
ATOM 825 N N . GLU A 1 103 ? 14.357 2.929 -21.376 1.00 78.19 103 GLU A N 1
ATOM 826 C CA . GLU A 1 103 ? 14.806 3.730 -20.235 1.00 78.19 103 GLU A CA 1
ATOM 827 C C . GLU A 1 103 ? 15.214 2.838 -19.063 1.00 78.19 103 GLU A C 1
ATOM 829 O O . GLU A 1 103 ? 16.262 3.063 -18.451 1.00 78.19 103 GLU A O 1
ATOM 834 N N . VAL A 1 104 ? 14.434 1.785 -18.798 1.00 77.00 104 VAL A N 1
ATOM 835 C CA . VAL A 1 104 ? 14.737 0.805 -17.748 1.00 77.00 104 VAL A CA 1
ATOM 836 C C . VAL A 1 104 ? 16.030 0.056 -18.073 1.00 77.00 104 VAL A C 1
ATOM 838 O O . VAL A 1 104 ? 16.908 -0.036 -17.214 1.00 77.00 104 VAL A O 1
ATOM 841 N N . LEU A 1 105 ? 16.204 -0.398 -19.319 1.00 79.38 105 LEU A N 1
ATOM 842 C CA . LEU A 1 105 ? 17.432 -1.065 -19.769 1.00 79.38 105 LEU A CA 1
ATOM 843 C C . LEU A 1 105 ? 18.660 -0.158 -19.621 1.00 79.38 105 LEU A C 1
ATOM 845 O O . LEU A 1 105 ? 19.658 -0.561 -19.019 1.00 79.38 105 LEU A O 1
ATOM 849 N N . LYS A 1 106 ? 18.561 1.104 -20.055 1.00 83.81 106 LYS A N 1
ATOM 850 C CA . LYS A 1 106 ? 19.636 2.095 -19.896 1.00 83.81 106 LYS A CA 1
ATOM 851 C C . LYS A 1 106 ? 19.985 2.340 -18.424 1.00 83.81 106 LYS A C 1
ATOM 853 O O . LYS A 1 106 ? 21.157 2.481 -18.068 1.00 83.81 106 LYS A O 1
ATOM 858 N N . ALA A 1 107 ? 18.987 2.376 -17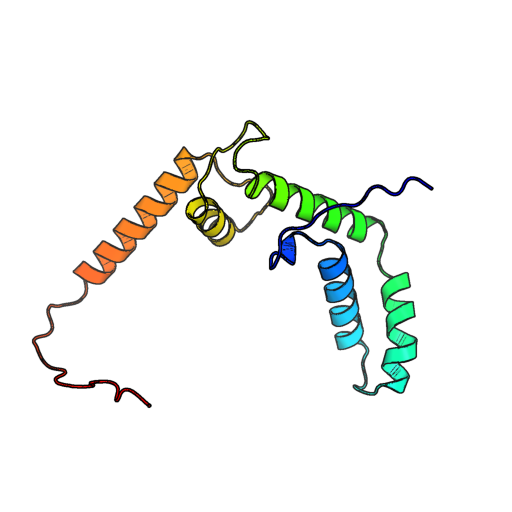.542 1.00 82.19 107 ALA A N 1
ATOM 859 C CA . ALA A 1 107 ? 19.205 2.519 -16.104 1.00 82.19 107 ALA A CA 1
ATOM 860 C C . ALA A 1 107 ? 19.884 1.279 -15.490 1.00 82.19 107 ALA A C 1
ATOM 862 O O . ALA A 1 107 ? 20.762 1.422 -14.631 1.00 82.19 107 ALA A O 1
ATOM 863 N N . MET A 1 108 ? 19.533 0.073 -15.947 1.00 82.12 108 MET A N 1
ATOM 864 C CA . MET A 1 108 ? 20.199 -1.171 -15.540 1.00 82.12 108 MET A CA 1
ATOM 865 C C . MET A 1 108 ? 21.667 -1.196 -15.978 1.00 82.12 108 MET A C 1
ATOM 867 O O . MET A 1 108 ? 22.540 -1.545 -15.179 1.00 82.12 108 MET A O 1
ATOM 871 N N . GLU A 1 109 ? 21.962 -0.779 -17.209 1.00 83.50 109 GLU A N 1
ATOM 872 C CA . GLU A 1 109 ? 23.329 -0.684 -17.737 1.00 83.50 109 GLU A CA 1
ATOM 873 C C . GLU A 1 109 ? 24.176 0.339 -16.978 1.00 83.50 109 GLU A C 1
ATOM 875 O O . GLU A 1 109 ? 25.291 0.020 -16.560 1.00 83.50 109 GLU A O 1
ATOM 880 N N . LYS A 1 110 ? 23.629 1.531 -16.701 1.00 81.94 110 LYS A N 1
ATOM 881 C CA . LYS A 1 110 ? 24.315 2.571 -15.915 1.00 81.94 110 LYS A CA 1
ATOM 882 C C . LYS A 1 110 ? 24.665 2.094 -14.503 1.00 81.94 110 LYS A C 1
ATOM 884 O O . LYS A 1 110 ? 25.709 2.448 -13.958 1.00 81.94 110 LYS A O 1
ATOM 889 N N . LYS A 1 111 ? 23.811 1.270 -13.890 1.00 78.12 111 LYS A N 1
ATOM 890 C CA . LYS A 1 111 ? 24.110 0.683 -12.579 1.00 78.12 111 LYS A CA 1
ATOM 891 C C . LYS A 1 111 ? 25.201 -0.387 -12.668 1.00 78.12 111 LYS A C 1
ATOM 893 O O . LYS A 1 111 ? 26.070 -0.426 -11.801 1.00 78.12 111 LYS A O 1
ATOM 898 N N . LYS A 1 112 ? 25.195 -1.220 -13.718 1.00 77.19 112 LYS A N 1
ATOM 899 C CA . LYS A 1 112 ? 26.264 -2.204 -13.973 1.00 77.19 112 LYS A CA 1
ATOM 900 C C . LYS A 1 112 ? 27.619 -1.525 -14.194 1.00 77.19 112 LYS A C 1
ATOM 902 O O . LYS A 1 112 ? 28.610 -1.999 -13.646 1.00 77.19 112 LYS A O 1
ATOM 907 N N . SER A 1 113 ? 27.677 -0.424 -14.946 1.00 71.31 113 SER A N 1
ATOM 908 C CA . SER A 1 113 ? 28.925 0.325 -15.153 1.00 71.31 113 SER A CA 1
ATOM 909 C C . SER A 1 113 ? 29.412 1.011 -13.875 1.00 71.31 113 SER A C 1
ATOM 911 O O . SER A 1 113 ? 30.596 0.936 -13.570 1.00 71.31 113 SER A O 1
ATOM 913 N N . GLY A 1 114 ? 28.510 1.573 -13.063 1.00 72.75 114 GLY A N 1
ATOM 914 C CA . GLY A 1 114 ? 28.855 2.109 -11.742 1.00 72.75 114 GLY A CA 1
ATOM 915 C C . GLY A 1 114 ? 29.463 1.060 -10.804 1.00 72.75 114 GLY A C 1
ATOM 916 O O . GLY A 1 114 ? 30.476 1.325 -10.168 1.00 72.75 114 GLY A O 1
ATOM 917 N N . ILE A 1 115 ? 28.905 -0.157 -10.770 1.00 70.56 115 ILE A N 1
ATOM 918 C CA . ILE A 1 115 ? 29.451 -1.269 -9.970 1.00 70.56 115 ILE A CA 1
ATOM 919 C C . ILE A 1 115 ? 30.823 -1.709 -10.493 1.00 70.56 115 ILE A C 1
ATOM 921 O O . ILE A 1 115 ? 31.729 -1.918 -9.694 1.00 70.56 115 ILE A O 1
ATOM 925 N N . LYS A 1 116 ? 31.004 -1.814 -11.817 1.00 64.56 116 LYS A N 1
ATOM 926 C CA . LYS A 1 116 ? 32.310 -2.134 -12.421 1.00 64.56 116 LYS A CA 1
ATOM 927 C C . LYS A 1 116 ? 33.365 -1.073 -12.107 1.00 64.56 116 LYS A C 1
ATOM 929 O O . LYS A 1 116 ? 34.496 -1.435 -11.818 1.00 64.56 116 LYS A O 1
ATOM 934 N N . ASN A 1 117 ? 32.989 0.204 -12.102 1.00 61.59 117 ASN A N 1
ATOM 935 C CA . ASN A 1 117 ? 33.893 1.295 -11.739 1.00 61.59 117 ASN A CA 1
ATOM 936 C C . ASN A 1 117 ? 34.254 1.264 -10.248 1.00 61.59 117 ASN A C 1
ATOM 938 O O . ASN A 1 117 ? 35.406 1.489 -9.907 1.00 61.59 117 ASN A O 1
ATOM 942 N N . ILE A 1 118 ? 33.310 0.924 -9.363 1.00 61.94 118 ILE A N 1
ATOM 943 C CA . ILE A 1 118 ? 33.589 0.737 -7.928 1.00 61.94 118 ILE A CA 1
ATOM 944 C C . ILE A 1 118 ? 34.505 -0.474 -7.698 1.00 61.94 118 ILE A C 1
ATOM 946 O O . ILE A 1 118 ? 35.461 -0.370 -6.937 1.00 61.94 118 ILE A O 1
ATOM 950 N N . LEU A 1 119 ? 34.261 -1.605 -8.373 1.00 60.41 119 LEU A N 1
ATOM 951 C CA . LEU A 1 119 ? 35.139 -2.780 -8.287 1.00 60.41 119 LEU A CA 1
ATOM 952 C C . LEU A 1 119 ? 36.524 -2.527 -8.899 1.00 60.41 119 LEU A C 1
ATOM 954 O O . LEU A 1 119 ? 37.505 -3.047 -8.386 1.00 60.41 119 LEU A O 1
ATOM 958 N N . GLY A 1 120 ? 36.612 -1.730 -9.967 1.00 57.28 120 GLY A N 1
ATOM 959 C CA . GLY A 1 120 ? 37.876 -1.331 -10.593 1.00 57.28 120 GLY A CA 1
ATOM 960 C C . GLY A 1 120 ? 38.669 -0.286 -9.801 1.00 57.28 120 GLY A C 1
ATOM 961 O O . GLY A 1 120 ? 39.850 -0.099 -10.067 1.00 57.28 120 GLY A O 1
ATOM 962 N N . LEU A 1 121 ? 38.036 0.378 -8.827 1.00 54.81 121 LEU A N 1
ATOM 963 C CA . LEU A 1 121 ? 38.675 1.289 -7.870 1.00 54.81 121 LEU A CA 1
ATOM 964 C C . LEU A 1 121 ? 39.124 0.581 -6.584 1.00 54.81 121 LEU A C 1
ATOM 966 O O . LEU A 1 121 ? 39.788 1.200 -5.752 1.00 54.81 121 LEU A O 1
ATOM 970 N N . LEU A 1 122 ? 38.778 -0.698 -6.400 1.00 42.81 122 LEU A N 1
ATOM 971 C CA . LEU A 1 122 ? 39.320 -1.491 -5.306 1.00 42.81 122 LEU A CA 1
ATOM 972 C C . LEU A 1 122 ? 40.740 -1.927 -5.704 1.00 42.81 122 LEU A C 1
ATOM 974 O O . LEU A 1 122 ? 40.892 -2.588 -6.736 1.00 42.81 122 LEU A O 1
ATOM 978 N N . PRO A 1 123 ? 41.792 -1.574 -4.941 1.00 38.47 123 PRO A N 1
ATOM 979 C CA . PRO A 1 123 ? 43.133 -2.037 -5.267 1.00 38.47 123 PRO A CA 1
ATOM 980 C C . PRO A 1 123 ? 43.158 -3.575 -5.255 1.00 38.47 123 PRO A C 1
ATOM 982 O O . PRO A 1 123 ? 42.448 -4.181 -4.442 1.00 38.47 123 PRO A O 1
ATOM 985 N N . PRO A 1 124 ? 43.970 -4.229 -6.109 1.00 47.81 124 PRO A N 1
ATOM 986 C CA . PRO A 1 124 ? 44.173 -5.668 -6.045 1.00 47.81 124 PRO A CA 1
ATOM 987 C C . PRO A 1 124 ? 44.960 -6.001 -4.770 1.00 47.81 124 PRO A C 1
ATOM 989 O O . PRO A 1 124 ? 46.173 -6.184 -4.779 1.00 47.81 124 PRO A O 1
ATOM 992 N N . SER A 1 125 ? 44.260 -6.043 -3.639 1.00 40.69 125 SER A N 1
ATOM 993 C CA . SER A 1 125 ? 44.772 -6.557 -2.377 1.00 40.69 125 SER A CA 1
ATOM 994 C C . SER A 1 125 ? 44.851 -8.075 -2.490 1.00 40.69 125 SER A C 1
ATOM 996 O O . SER A 1 125 ? 43.862 -8.781 -2.307 1.00 40.69 125 SER A O 1
ATOM 998 N N . SER A 1 126 ? 46.043 -8.537 -2.855 1.00 35.78 126 SER A N 1
ATOM 999 C CA . SER A 1 126 ? 46.650 -9.826 -2.523 1.00 35.78 126 SER A CA 1
ATOM 1000 C C . SER A 1 126 ? 45.814 -10.794 -1.671 1.00 35.78 126 SER A C 1
ATOM 1002 O O . SER A 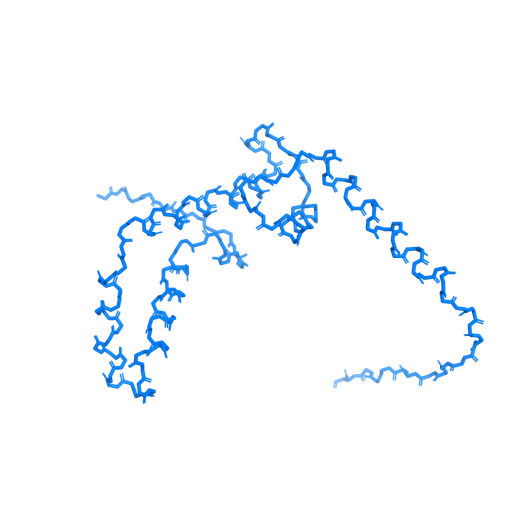1 126 ? 45.447 -10.505 -0.535 1.00 35.78 126 SER A O 1
ATOM 1004 N N . ALA A 1 127 ? 45.627 -11.987 -2.234 1.00 45.53 127 ALA A N 1
ATOM 1005 C CA . ALA A 1 127 ? 45.571 -13.292 -1.579 1.00 45.53 127 ALA A CA 1
ATOM 1006 C C . ALA A 1 127 ? 45.653 -13.327 -0.035 1.00 45.53 127 ALA A C 1
ATOM 1008 O O . ALA A 1 127 ? 46.725 -13.129 0.530 1.00 45.53 127 ALA A O 1
ATOM 1009 N N . LYS A 1 128 ? 44.538 -13.706 0.606 1.00 42.59 128 LYS A N 1
ATOM 1010 C CA . LYS A 1 128 ? 44.394 -14.768 1.633 1.00 42.59 128 LYS A CA 1
ATOM 1011 C C . LYS A 1 128 ? 43.128 -14.522 2.454 1.00 42.59 128 LYS A C 1
ATOM 1013 O O . LYS A 1 128 ? 43.150 -13.704 3.360 1.00 42.59 128 LYS A O 1
ATOM 1018 N N . ILE A 1 129 ? 42.074 -15.302 2.203 1.00 35.88 129 ILE A N 1
ATOM 1019 C CA . ILE A 1 129 ? 41.335 -15.968 3.286 1.00 35.88 129 ILE A CA 1
ATOM 1020 C C . ILE A 1 129 ? 41.077 -17.395 2.814 1.00 35.88 129 ILE A C 1
ATOM 1022 O O . ILE A 1 129 ? 40.193 -17.698 2.015 1.00 35.88 129 ILE A O 1
ATOM 1026 N N . GLU A 1 130 ? 41.974 -18.239 3.283 1.00 36.41 130 GLU A N 1
ATOM 1027 C CA . GLU A 1 130 ? 41.909 -19.683 3.298 1.00 36.41 130 GLU A CA 1
ATOM 1028 C C . GLU A 1 130 ? 40.707 -20.126 4.155 1.00 36.41 130 GLU A C 1
ATOM 1030 O O . GLU A 1 130 ? 40.430 -19.555 5.207 1.00 36.41 130 GLU A O 1
ATOM 1035 N N . SER A 1 131 ? 39.989 -21.142 3.672 1.00 44.59 131 SER A N 1
ATOM 1036 C CA . SER A 1 131 ? 39.102 -22.038 4.430 1.00 44.59 131 SER A CA 1
ATOM 1037 C C . SER A 1 131 ? 38.025 -21.438 5.357 1.00 44.59 131 SER A C 1
ATOM 1039 O O . SER A 1 131 ? 38.230 -21.259 6.552 1.00 44.59 131 SER A O 1
ATOM 1041 N N . PHE A 1 132 ? 36.785 -21.377 4.864 1.00 35.88 132 PHE A N 1
ATOM 1042 C CA . PHE A 1 132 ? 35.622 -21.709 5.698 1.00 35.88 132 PHE A CA 1
ATOM 1043 C C . PHE A 1 132 ? 34.680 -22.617 4.901 1.00 35.88 132 PHE A C 1
ATOM 1045 O O . PHE A 1 132 ? 33.691 -22.184 4.306 1.00 35.88 132 PHE A O 1
ATOM 1052 N N . ARG A 1 133 ? 35.034 -23.910 4.829 1.00 39.09 133 ARG A N 1
ATOM 1053 C CA . ARG A 1 133 ? 34.077 -24.956 4.442 1.00 39.09 133 ARG A CA 1
ATOM 1054 C C . ARG A 1 133 ? 32.936 -24.910 5.457 1.00 39.09 133 ARG A C 1
ATOM 1056 O O . ARG A 1 133 ? 33.171 -25.121 6.643 1.00 39.09 133 ARG A O 1
ATOM 1063 N N . ARG A 1 134 ? 31.706 -24.674 4.999 1.00 38.12 134 ARG A N 1
ATOM 1064 C CA . ARG A 1 134 ? 30.516 -24.956 5.812 1.00 38.12 134 ARG A CA 1
ATOM 1065 C C . ARG A 1 134 ? 30.489 -26.463 6.104 1.00 38.12 134 ARG A C 1
ATOM 1067 O O . ARG A 1 134 ? 30.594 -27.233 5.146 1.00 38.12 134 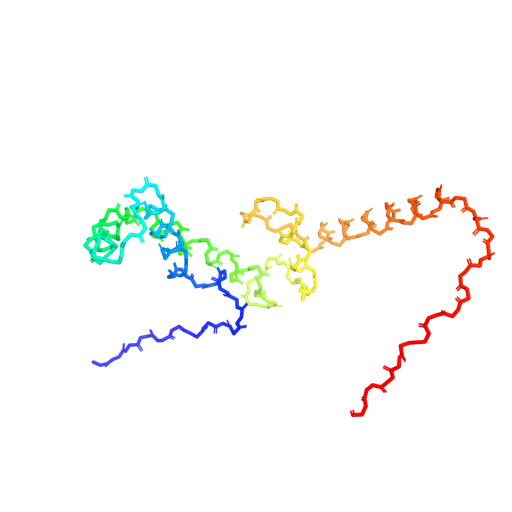ARG A O 1
ATOM 1074 N N . PRO A 1 135 ? 30.342 -26.915 7.358 1.00 40.00 135 PRO A N 1
ATOM 1075 C CA . PRO A 1 135 ? 30.014 -28.308 7.600 1.00 40.00 135 PRO A CA 1
ATOM 1076 C C . PRO A 1 135 ? 28.585 -28.557 7.103 1.00 40.00 135 PRO A C 1
ATOM 1078 O O . PRO A 1 135 ? 27.651 -27.836 7.455 1.00 40.00 135 PRO A O 1
ATOM 1081 N N . HIS A 1 136 ? 28.434 -29.563 6.244 1.00 41.09 136 HIS A N 1
ATOM 1082 C CA . HIS A 1 136 ? 27.143 -30.167 5.947 1.00 41.09 136 HIS A CA 1
ATOM 1083 C C . HIS A 1 136 ? 26.582 -30.758 7.246 1.00 41.09 136 HIS A C 1
ATOM 1085 O O . HIS A 1 136 ? 27.178 -31.677 7.807 1.00 41.09 136 HIS A O 1
ATOM 1091 N N . ALA A 1 137 ? 25.453 -30.231 7.716 1.00 42.38 137 ALA A N 1
ATOM 1092 C CA . ALA A 1 137 ? 24.643 -30.891 8.729 1.00 42.38 137 ALA A CA 1
ATOM 1093 C C . ALA A 1 137 ? 23.874 -32.044 8.060 1.00 42.38 137 ALA A C 1
ATOM 1095 O O . ALA A 1 137 ? 23.232 -31.836 7.027 1.00 42.38 137 ALA A O 1
ATOM 1096 N N . LYS A 1 138 ? 24.020 -33.246 8.624 1.00 41.78 138 LYS A N 1
ATOM 1097 C CA . LYS A 1 138 ? 23.119 -34.386 8.429 1.00 41.78 138 LYS A CA 1
ATOM 1098 C C . LYS A 1 138 ? 21.968 -34.277 9.418 1.00 41.78 138 LYS A C 1
ATOM 1100 O O . LYS A 1 138 ? 22.231 -33.754 10.524 1.00 41.78 138 LYS A O 1
#

Sequence (138 aa):
KGHICLFLPKFHCELDPIEMVRGCAEYGRSLVSDAKFSTAKVLIPQILDSVETSLIQKFFRKTWRYINAYDYGACFVNGLDPQQVAFAVKIYRSHRQIGTLKEVLKAMEKKKSGIKNILGLLPPSSAKIESFRRPHAK

Secondary structure (DSSP, 8-state):
-------PPTT-GGG-HHHHHHHHHHHHHHHH--S-HHHHHHHHHHHHHTS-HHHHHHHHHHHHHHHHHH-SSSSTT----HHHHHHHHHH-S-TT-PPPHHHHHHHHHHHHHHHHHHHHTS----------PPPPP-

Solvent-accessible surface area (backbone atoms only — not comparable to full-atom values): 8735 Å² total; per-residue (Å²): 142,84,81,88,81,83,87,75,68,88,93,45,65,77,64,37,49,64,55,54,53,49,52,52,37,53,51,55,41,68,77,74,56,86,87,45,66,74,58,47,69,60,46,52,60,56,46,54,70,65,56,52,69,73,55,55,55,50,37,49,55,50,20,52,40,49,48,65,60,68,40,61,76,85,59,98,75,40,73,54,52,82,67,53,39,60,49,40,65,72,68,40,93,49,79,87,57,78,63,45,48,71,54,46,51,50,53,53,51,54,51,54,52,51,51,52,52,54,58,70,66,50,75,90,76,72,93,83,85,78,84,82,80,77,80,82,82,130

pLDDT: mean 72.5, std 17.23, range [35.78, 93.0]

Nearest PDB structures (foldseek):
  2co9-assembly1_A  TM=3.736E-01  e=5.197E+00  Mus musculus
  3kik-assembly1_A  TM=3.855E-01  e=7.848E+00  Saccharomyces cerevisiae
  4wa6-assembly2_F  TM=3.804E-01  e=8.829E+00  Saccharomyces cerevisiae S288C